Protein AF-A0A368L8D9-F1 (afdb_monomer_lite)

Structure (mmCIF, N/CA/C/O backbone):
data_AF-A0A368L8D9-F1
#
_entry.id   AF-A0A368L8D9-F1
#
loop_
_atom_site.group_PDB
_atom_site.id
_atom_site.type_symbol
_atom_site.label_atom_id
_atom_site.label_alt_id
_atom_site.label_comp_id
_atom_site.label_asym_id
_atom_site.label_entity_id
_atom_site.label_seq_id
_atom_site.pdbx_PDB_ins_code
_atom_site.Cartn_x
_atom_site.Cartn_y
_atom_site.Cartn_z
_atom_site.occupancy
_atom_site.B_iso_or_equiv
_atom_site.auth_seq_id
_atom_site.auth_comp_id
_atom_site.auth_asym_id
_atom_site.auth_atom_id
_atom_site.pdbx_PDB_model_num
ATOM 1 N N . MET A 1 1 ? 40.263 -27.132 -65.593 1.00 53.53 1 MET A N 1
ATOM 2 C CA . MET A 1 1 ? 40.570 -25.770 -65.095 1.00 53.53 1 MET A CA 1
ATOM 3 C C . MET A 1 1 ? 41.522 -25.895 -63.919 1.00 53.53 1 MET A C 1
ATOM 5 O O . MET A 1 1 ? 41.291 -26.784 -63.106 1.00 53.53 1 MET A O 1
ATOM 9 N N . PRO A 1 2 ? 42.587 -25.085 -63.826 1.00 75.81 2 PRO A N 1
ATOM 10 C CA . PRO A 1 2 ? 43.505 -25.168 -62.696 1.00 75.81 2 PRO A CA 1
ATOM 11 C C . PRO A 1 2 ? 42.823 -24.654 -61.418 1.00 75.81 2 PRO A C 1
ATOM 13 O O . PRO A 1 2 ? 42.037 -23.708 -61.465 1.00 75.81 2 PRO A O 1
ATOM 16 N N . LEU A 1 3 ? 43.128 -25.286 -60.280 1.00 66.50 3 LEU A N 1
ATOM 17 C CA . LEU A 1 3 ? 42.517 -25.017 -58.968 1.00 66.50 3 LEU A CA 1
ATOM 18 C C . LEU A 1 3 ? 42.571 -23.527 -58.581 1.00 66.50 3 LEU A C 1
ATOM 20 O O . LEU A 1 3 ? 41.612 -22.986 -58.034 1.00 66.50 3 LEU A O 1
ATOM 24 N N . ASN A 1 4 ? 43.657 -22.846 -58.958 1.00 57.31 4 ASN A N 1
ATOM 25 C CA . ASN A 1 4 ? 43.821 -21.405 -58.767 1.00 57.31 4 ASN A CA 1
ATOM 26 C C . ASN A 1 4 ? 42.738 -20.583 -59.467 1.00 57.31 4 ASN A C 1
ATOM 28 O O . ASN A 1 4 ? 42.231 -19.627 -58.891 1.00 57.31 4 ASN A O 1
ATOM 32 N N . THR A 1 5 ? 42.350 -20.948 -60.688 1.00 62.19 5 THR A N 1
ATOM 33 C CA . THR A 1 5 ? 41.311 -20.218 -61.421 1.00 62.19 5 THR A CA 1
ATOM 34 C C . THR A 1 5 ? 39.956 -20.395 -60.745 1.00 62.19 5 THR A C 1
ATOM 36 O O . THR A 1 5 ? 39.219 -19.426 -60.604 1.00 62.19 5 THR A O 1
ATOM 39 N N . TRP A 1 6 ? 39.650 -21.596 -60.248 1.00 73.44 6 TRP A N 1
ATOM 40 C CA . TRP A 1 6 ? 38.394 -21.867 -59.545 1.00 73.44 6 TRP A CA 1
ATOM 41 C C . TRP A 1 6 ? 38.276 -21.083 -58.227 1.00 73.44 6 TRP A C 1
ATOM 43 O O . TRP A 1 6 ? 37.250 -20.453 -57.977 1.00 73.44 6 TRP A O 1
ATOM 53 N N . LEU A 1 7 ? 39.349 -21.029 -57.432 1.00 64.25 7 LEU A N 1
ATOM 54 C CA . LEU A 1 7 ? 39.381 -20.260 -56.181 1.00 64.25 7 LEU A CA 1
ATOM 55 C C . LEU A 1 7 ? 39.212 -18.751 -56.406 1.00 64.25 7 LEU A C 1
ATOM 57 O O . LEU A 1 7 ? 38.538 -18.089 -55.618 1.00 64.25 7 LEU A O 1
ATOM 61 N N . ILE A 1 8 ? 39.761 -18.213 -57.499 1.00 69.38 8 ILE A N 1
ATOM 62 C CA . ILE A 1 8 ? 39.594 -16.798 -57.865 1.00 69.38 8 ILE A CA 1
ATOM 63 C C . ILE A 1 8 ? 38.126 -16.484 -58.175 1.00 69.38 8 ILE A C 1
ATOM 65 O O . ILE A 1 8 ? 37.616 -15.463 -57.718 1.00 69.38 8 ILE A O 1
ATOM 69 N N . PHE A 1 9 ? 37.423 -17.365 -58.893 1.00 66.62 9 PHE A N 1
ATOM 70 C CA . PHE A 1 9 ? 36.002 -17.168 -59.192 1.00 66.62 9 PHE A CA 1
ATOM 71 C C . PHE A 1 9 ? 35.127 -17.242 -57.938 1.00 66.62 9 PHE A C 1
ATOM 73 O O . PHE A 1 9 ? 34.265 -16.385 -57.754 1.00 66.62 9 PHE A O 1
ATOM 80 N N . VAL A 1 10 ? 35.372 -18.204 -57.044 1.00 69.31 10 VAL A N 1
ATOM 81 C CA . VAL A 1 10 ? 34.622 -18.321 -55.781 1.00 69.31 10 VAL A CA 1
ATOM 82 C C . VAL A 1 10 ? 34.847 -17.096 -54.889 1.00 69.31 10 VAL A C 1
ATOM 84 O O . VAL A 1 10 ? 33.889 -16.544 -54.349 1.00 69.31 10 VAL A O 1
ATOM 87 N N . ALA A 1 11 ? 36.087 -16.608 -54.793 1.00 64.62 11 ALA A N 1
ATOM 88 C CA . ALA A 1 11 ? 36.402 -15.391 -54.050 1.00 64.62 11 ALA A CA 1
ATOM 89 C C . ALA A 1 11 ? 35.754 -14.142 -54.675 1.00 64.62 11 ALA A C 1
ATOM 91 O O . ALA A 1 11 ? 35.210 -13.309 -53.953 1.00 64.62 11 ALA A O 1
ATOM 92 N N . ALA A 1 12 ? 35.757 -14.024 -56.006 1.00 62.69 12 ALA A N 1
ATOM 93 C CA . ALA A 1 12 ? 35.126 -12.908 -56.709 1.00 62.69 12 ALA A CA 1
ATOM 94 C C . ALA A 1 12 ? 33.605 -12.880 -56.494 1.00 62.69 12 ALA A C 1
ATOM 96 O O . ALA A 1 12 ? 33.048 -11.820 -56.211 1.00 62.69 12 ALA A O 1
ATOM 97 N N . VAL A 1 13 ? 32.940 -14.038 -56.558 1.00 66.50 13 VAL A N 1
ATOM 98 C CA . VAL A 1 13 ? 31.498 -14.155 -56.287 1.00 66.50 13 VAL A CA 1
ATOM 99 C C . VAL A 1 13 ? 31.193 -13.788 -54.836 1.00 66.50 13 VAL A C 1
ATOM 101 O O . VAL A 1 13 ? 30.292 -12.991 -54.596 1.00 66.50 13 VAL A O 1
ATOM 104 N N . PHE A 1 14 ? 31.986 -14.272 -53.877 1.00 64.69 14 PHE A N 1
ATOM 105 C CA . PHE A 1 14 ? 31.794 -13.956 -52.460 1.00 64.69 14 PHE A CA 1
ATOM 106 C C . PHE A 1 14 ? 31.948 -12.451 -52.168 1.00 64.69 14 PHE A C 1
ATOM 108 O O . PHE A 1 14 ? 31.118 -11.856 -51.479 1.00 64.69 14 PHE A O 1
ATOM 115 N N . VAL A 1 15 ? 32.957 -11.798 -52.755 1.00 59.53 15 VAL A N 1
ATOM 116 C CA . VAL A 1 15 ? 33.186 -10.347 -52.614 1.00 59.53 15 VAL A CA 1
ATOM 117 C C . VAL A 1 15 ? 32.051 -9.530 -53.247 1.00 59.53 15 VAL A C 1
ATOM 119 O O . VAL A 1 15 ? 31.618 -8.526 -52.675 1.00 59.53 15 VAL A O 1
ATOM 122 N N . LEU A 1 16 ? 31.515 -9.979 -54.383 1.00 57.22 16 LEU A N 1
ATOM 123 C CA . LEU A 1 16 ? 30.379 -9.333 -55.045 1.00 57.22 16 LEU A CA 1
ATOM 124 C C . LEU A 1 16 ? 29.063 -9.514 -54.273 1.00 57.22 16 LEU A C 1
ATOM 126 O O . LEU A 1 16 ? 28.243 -8.599 -54.268 1.00 57.22 16 LEU A O 1
ATOM 130 N N . THR A 1 17 ? 28.870 -10.640 -53.577 1.00 59.69 17 THR A N 1
ATOM 131 C CA . THR A 1 17 ? 27.664 -10.876 -52.760 1.00 59.69 17 THR A CA 1
ATOM 132 C C . THR A 1 17 ? 27.670 -10.130 -51.426 1.00 59.69 17 THR A C 1
ATOM 134 O O . THR A 1 17 ? 26.605 -9.818 -50.902 1.00 59.69 17 THR A O 1
ATOM 137 N N . VAL A 1 18 ? 28.849 -9.827 -50.872 1.00 58.34 18 VAL A N 1
ATOM 138 C CA . VAL A 1 18 ? 28.980 -9.223 -49.532 1.00 58.34 18 VAL A CA 1
ATOM 139 C C . VAL A 1 18 ? 29.088 -7.689 -49.587 1.00 58.34 18 VAL A C 1
ATOM 141 O O . VAL A 1 18 ? 28.802 -7.015 -48.598 1.00 58.34 18 VAL A O 1
ATOM 144 N N . THR A 1 19 ? 29.432 -7.101 -50.739 1.00 55.50 19 THR A N 1
ATOM 145 C CA . THR A 1 19 ? 29.537 -5.640 -50.905 1.00 55.50 19 THR A CA 1
ATOM 146 C C . THR A 1 19 ? 29.044 -5.173 -52.281 1.00 55.50 19 THR A C 1
ATOM 148 O O . THR A 1 19 ? 29.848 -5.075 -53.210 1.00 55.50 19 THR A O 1
ATOM 151 N N . PRO A 1 20 ? 27.750 -4.836 -52.455 1.00 51.78 20 PRO A N 1
ATOM 152 C CA . PRO A 1 20 ? 27.276 -4.268 -53.708 1.00 51.78 20 PRO A CA 1
ATOM 153 C C . PRO A 1 20 ? 27.651 -2.784 -53.729 1.00 51.78 20 PRO A C 1
ATOM 155 O O . PRO A 1 20 ? 26.986 -1.948 -53.120 1.00 51.78 20 PRO A O 1
ATOM 158 N N . GLY A 1 21 ? 28.758 -2.437 -54.384 1.00 63.06 21 GLY A N 1
ATOM 159 C CA . GLY A 1 21 ? 29.143 -1.036 -54.515 1.00 63.06 21 GLY A CA 1
ATOM 160 C C . GLY A 1 21 ? 30.224 -0.763 -55.564 1.00 63.06 21 GLY A C 1
ATOM 161 O O . GLY A 1 21 ? 31.090 -1.611 -55.800 1.00 63.06 21 GLY A O 1
ATOM 162 N N . PRO A 1 22 ? 30.227 0.446 -56.163 1.00 58.31 22 PRO A N 1
ATOM 163 C CA . PRO A 1 22 ? 31.157 0.856 -57.226 1.00 58.31 22 PRO A CA 1
ATOM 164 C C . PRO A 1 22 ? 32.642 0.808 -56.817 1.00 58.31 22 PRO A C 1
ATOM 166 O O . PRO A 1 22 ? 33.531 0.813 -57.667 1.00 58.31 22 PRO A O 1
ATOM 169 N N . SER A 1 23 ? 32.926 0.698 -55.518 1.00 59.00 23 SER A N 1
ATOM 170 C CA . SER A 1 23 ? 34.269 0.558 -54.953 1.00 59.00 23 SER A CA 1
ATOM 171 C C . SER A 1 23 ? 34.993 -0.718 -55.407 1.00 59.00 23 SER A C 1
ATOM 173 O O . SER A 1 23 ? 36.212 -0.693 -55.573 1.00 59.00 23 SER A O 1
ATOM 175 N N . VAL A 1 24 ? 34.266 -1.814 -55.661 1.00 61.09 24 VAL A N 1
ATOM 176 C CA . VAL A 1 24 ? 34.862 -3.085 -56.121 1.00 61.09 24 VAL A CA 1
ATOM 177 C C . VAL A 1 24 ? 35.322 -2.974 -57.578 1.00 61.09 24 VAL A C 1
ATOM 179 O O . VAL A 1 24 ? 36.418 -3.416 -57.918 1.00 61.09 24 VAL A O 1
ATOM 182 N N . LEU A 1 25 ? 34.542 -2.298 -58.428 1.00 58.72 25 LEU A N 1
ATOM 183 C CA . LEU A 1 25 ? 34.900 -2.061 -59.832 1.00 58.72 25 LEU A CA 1
ATOM 184 C C . LEU A 1 25 ? 36.149 -1.180 -59.965 1.00 58.72 25 LEU A C 1
ATOM 186 O O . LEU A 1 25 ? 36.994 -1.429 -60.825 1.00 58.72 25 LEU A O 1
ATOM 190 N N . MET A 1 26 ? 36.317 -0.202 -59.072 1.00 62.16 26 MET A N 1
ATOM 191 C CA . MET A 1 26 ? 37.514 0.645 -59.036 1.00 62.16 26 MET A CA 1
ATOM 192 C C . MET A 1 26 ? 38.763 -0.133 -58.602 1.00 62.16 26 MET A C 1
ATOM 194 O O . MET A 1 26 ? 39.835 0.071 -59.174 1.00 62.16 26 MET A O 1
ATOM 198 N N . ALA A 1 27 ? 38.638 -1.060 -57.647 1.00 58.06 27 ALA A N 1
ATOM 199 C CA . ALA A 1 27 ? 39.749 -1.906 -57.206 1.00 58.06 27 ALA A CA 1
ATOM 200 C C . ALA A 1 27 ? 40.189 -2.903 -58.294 1.00 58.06 27 ALA A C 1
ATOM 202 O O . ALA A 1 27 ? 41.384 -3.087 -58.525 1.00 58.06 27 ALA A O 1
ATOM 203 N N . VAL A 1 28 ? 39.236 -3.493 -59.022 1.00 60.41 28 VAL A N 1
ATOM 204 C CA . VAL A 1 28 ? 39.531 -4.398 -60.145 1.00 60.41 28 VAL A CA 1
ATOM 205 C C . VAL A 1 28 ? 40.142 -3.635 -61.328 1.00 60.41 28 VAL A C 1
ATOM 207 O O . VAL A 1 28 ? 41.170 -4.052 -61.856 1.00 60.41 28 VAL A O 1
ATOM 210 N N . SER A 1 29 ? 39.591 -2.475 -61.701 1.00 58.91 29 SER A N 1
ATOM 211 C CA . SER A 1 29 ? 40.105 -1.657 -62.815 1.00 58.91 29 SER A CA 1
ATOM 212 C C . SER A 1 29 ? 41.525 -1.130 -62.565 1.00 58.91 29 SER A C 1
ATOM 214 O O . SER A 1 29 ? 42.380 -1.144 -63.454 1.00 58.91 29 SER A O 1
ATOM 216 N N . THR A 1 30 ? 41.826 -0.717 -61.331 1.00 57.38 30 THR A N 1
ATOM 217 C CA . THR A 1 30 ? 43.176 -0.262 -60.962 1.00 57.3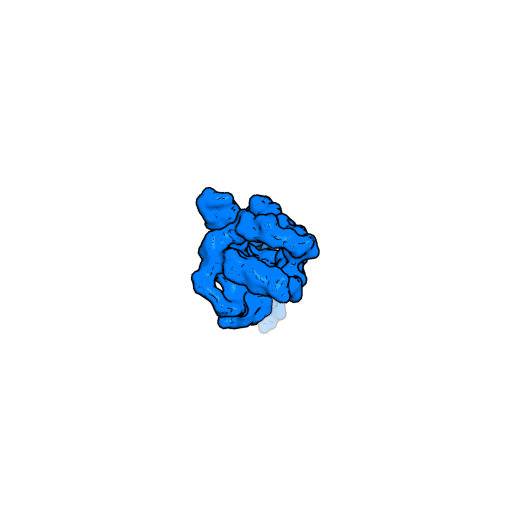8 30 THR A CA 1
ATOM 218 C C . THR A 1 30 ? 44.179 -1.410 -60.852 1.00 57.38 30 THR A C 1
ATOM 220 O O . THR A 1 30 ? 45.340 -1.218 -61.212 1.00 57.38 30 THR A O 1
ATOM 223 N N . SER A 1 31 ? 43.742 -2.609 -60.451 1.00 46.28 31 SER A N 1
ATOM 224 C CA . SER A 1 31 ? 44.578 -3.818 -60.438 1.00 46.28 31 SER A CA 1
ATOM 225 C C . SER A 1 31 ? 45.027 -4.231 -61.843 1.00 46.28 31 SER A C 1
ATOM 227 O O . SER A 1 31 ? 46.198 -4.558 -62.035 1.00 46.28 31 SER A O 1
ATOM 229 N N . VAL A 1 32 ? 44.131 -4.134 -62.830 1.00 58.03 32 VAL A N 1
ATOM 230 C CA . VAL A 1 32 ? 44.430 -4.464 -64.232 1.00 58.03 32 VAL A CA 1
ATOM 231 C C . VAL A 1 32 ? 45.335 -3.412 -64.884 1.00 58.03 32 VAL A C 1
ATOM 233 O O . VAL A 1 32 ? 46.245 -3.773 -65.623 1.00 58.03 32 VAL A O 1
ATOM 236 N N . ASN A 1 33 ? 45.141 -2.123 -64.581 1.00 57.50 33 ASN A N 1
ATOM 237 C CA . ASN A 1 33 ? 45.870 -1.037 -65.250 1.00 57.50 33 ASN A CA 1
ATOM 238 C C . ASN A 1 33 ? 47.214 -0.653 -64.609 1.00 57.50 33 ASN A C 1
ATOM 240 O O . ASN A 1 33 ? 48.065 -0.089 -65.293 1.00 57.50 33 ASN A O 1
ATOM 244 N N . ARG A 1 34 ? 47.411 -0.882 -63.302 1.00 54.44 34 ARG A N 1
ATOM 245 C CA . ARG A 1 34 ? 48.606 -0.402 -62.569 1.00 54.44 34 ARG A CA 1
ATOM 246 C C . ARG A 1 34 ? 49.392 -1.485 -61.827 1.00 54.44 34 ARG A C 1
ATOM 248 O O . ARG A 1 34 ? 50.435 -1.197 -61.246 1.00 54.44 34 ARG A O 1
ATOM 255 N N . GLY A 1 35 ? 48.937 -2.734 -61.893 1.00 58.16 35 GLY A N 1
ATOM 256 C CA . GLY A 1 35 ? 49.644 -3.881 -61.338 1.00 58.16 35 GLY A CA 1
ATOM 257 C C . GLY A 1 35 ? 49.324 -4.183 -59.870 1.00 58.16 35 GLY A C 1
ATOM 258 O O . GLY A 1 35 ? 48.990 -3.323 -59.051 1.00 58.16 35 GLY A O 1
ATOM 259 N N . PHE A 1 36 ? 49.468 -5.467 -59.543 1.00 51.88 36 PHE A N 1
ATOM 260 C CA . PHE A 1 36 ? 49.111 -6.105 -58.273 1.00 51.88 36 PHE A CA 1
ATOM 261 C C . PHE A 1 36 ? 49.667 -5.453 -56.982 1.00 51.88 36 PHE A C 1
ATOM 263 O O . PHE A 1 36 ? 48.909 -5.366 -56.011 1.00 51.88 36 PHE A O 1
ATOM 270 N N . PRO A 1 37 ? 50.919 -4.941 -56.911 1.00 53.62 37 PRO A N 1
ATOM 271 C CA . PRO A 1 37 ? 51.444 -4.400 -55.652 1.00 53.62 37 PRO A CA 1
ATOM 272 C C . PRO A 1 37 ? 50.767 -3.091 -55.211 1.00 53.62 37 PRO A C 1
ATOM 274 O O . PRO A 1 37 ? 50.645 -2.844 -54.012 1.00 53.62 37 PRO A O 1
ATOM 277 N N . GLN A 1 38 ? 50.262 -2.274 -56.145 1.00 53.69 38 GLN A N 1
ATOM 278 C CA . GLN A 1 38 ? 49.555 -1.029 -55.810 1.00 53.69 38 GLN A CA 1
ATOM 279 C C . GLN A 1 38 ? 48.100 -1.280 -55.377 1.00 53.69 38 GLN A C 1
ATOM 281 O O . GLN A 1 38 ? 47.591 -0.587 -54.496 1.00 53.69 38 GLN A O 1
ATOM 286 N N . ALA A 1 39 ? 47.453 -2.322 -55.913 1.00 52.41 39 ALA A N 1
ATOM 287 C CA . ALA A 1 39 ? 46.115 -2.741 -55.486 1.00 52.41 39 ALA A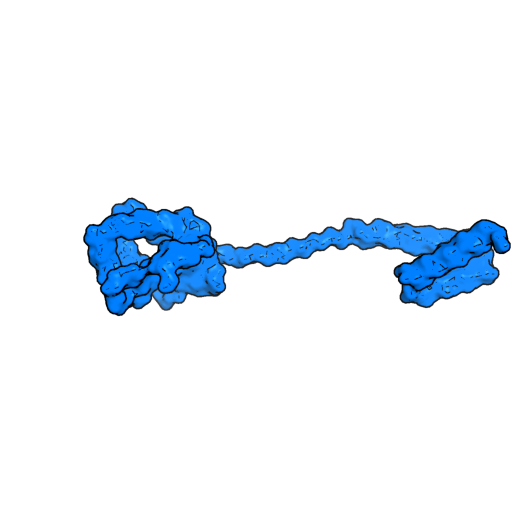 CA 1
ATOM 288 C C . ALA A 1 39 ? 46.100 -3.273 -54.037 1.00 52.41 39 ALA A C 1
ATOM 290 O O . ALA A 1 39 ? 45.146 -3.035 -53.294 1.00 52.41 39 ALA A O 1
ATOM 291 N N . LEU A 1 40 ? 47.183 -3.932 -53.601 1.00 53.97 40 LEU A N 1
ATOM 292 C CA . LEU A 1 40 ? 47.303 -4.499 -52.253 1.00 53.97 40 LEU A CA 1
ATOM 293 C C . LEU A 1 40 ? 47.422 -3.425 -51.152 1.00 53.97 40 LEU A C 1
ATOM 295 O O . LEU A 1 40 ? 46.904 -3.606 -50.049 1.00 53.97 40 LEU A O 1
ATOM 299 N N . LEU A 1 41 ? 48.076 -2.295 -51.447 1.00 55.34 41 LEU A N 1
ATOM 300 C CA . LEU A 1 41 ? 48.225 -1.174 -50.507 1.00 55.34 41 LEU A CA 1
ATOM 301 C C . LEU A 1 41 ? 46.899 -0.437 -50.263 1.00 55.34 41 LEU A C 1
ATOM 303 O O . LEU A 1 41 ? 46.605 -0.070 -49.125 1.00 55.34 41 LEU A O 1
ATOM 307 N N . LEU A 1 42 ? 46.060 -0.290 -51.292 1.00 51.31 42 LEU A N 1
ATOM 308 C CA . LEU A 1 42 ? 44.727 0.310 -51.147 1.00 51.31 42 LEU A CA 1
ATOM 309 C C . LEU A 1 42 ? 43.754 -0.620 -50.409 1.00 51.31 42 LEU A C 1
ATOM 311 O O . LEU A 1 42 ? 42.987 -0.162 -49.564 1.00 51.31 42 LEU A O 1
ATOM 315 N N . LEU A 1 43 ? 43.844 -1.933 -50.637 1.00 51.09 43 LEU A N 1
ATOM 316 C CA . LEU A 1 43 ? 43.095 -2.934 -49.871 1.00 51.09 43 LEU A CA 1
ATOM 317 C C . LEU A 1 43 ? 43.466 -2.919 -48.380 1.00 51.09 43 LEU A C 1
ATOM 319 O O . LEU A 1 43 ? 42.580 -2.996 -47.532 1.00 51.09 43 LEU A O 1
ATOM 323 N N . ARG A 1 44 ? 44.748 -2.735 -48.033 1.00 50.81 44 ARG A N 1
ATOM 324 C CA . ARG A 1 44 ? 45.190 -2.616 -46.630 1.00 50.81 44 ARG A CA 1
ATOM 325 C C . ARG A 1 44 ? 44.612 -1.391 -45.915 1.00 50.81 44 ARG A C 1
ATOM 327 O O . ARG A 1 44 ? 44.228 -1.507 -44.754 1.00 50.81 44 ARG A O 1
ATOM 334 N N . MET A 1 45 ? 44.487 -0.254 -46.600 1.00 52.94 45 MET A N 1
ATOM 335 C CA . MET A 1 45 ? 43.865 0.956 -46.040 1.00 52.94 45 MET A CA 1
ATOM 336 C C . MET A 1 45 ? 42.351 0.787 -45.834 1.00 52.94 45 MET A C 1
ATOM 338 O O . MET A 1 45 ? 41.812 1.221 -44.819 1.00 52.94 45 MET A O 1
ATOM 342 N N . ILE A 1 46 ? 41.662 0.100 -46.749 1.00 53.34 46 ILE A N 1
ATOM 343 C CA . ILE A 1 46 ? 40.209 -0.128 -46.659 1.00 53.34 46 ILE A CA 1
ATOM 344 C C . ILE A 1 46 ? 39.866 -1.163 -45.570 1.00 53.34 46 ILE A C 1
ATOM 346 O O . ILE A 1 46 ? 38.869 -1.007 -44.862 1.00 53.34 46 ILE A O 1
ATOM 350 N N . VAL A 1 47 ? 40.699 -2.193 -45.385 1.00 51.78 47 VAL A N 1
ATOM 351 C CA . VAL A 1 47 ? 40.501 -3.218 -44.342 1.00 51.78 47 VAL A CA 1
ATOM 352 C C . VAL A 1 47 ? 40.885 -2.690 -42.949 1.00 51.78 47 VAL A C 1
ATOM 354 O O . VAL A 1 47 ? 40.198 -2.999 -41.976 1.00 51.78 47 VAL A O 1
ATOM 357 N N . GLY A 1 48 ? 41.907 -1.830 -42.840 1.00 47.31 48 GLY A N 1
ATOM 358 C CA . GLY A 1 48 ? 42.334 -1.232 -41.566 1.00 47.31 48 GLY A CA 1
ATOM 359 C C . GLY A 1 48 ? 41.294 -0.305 -40.920 1.00 47.31 48 GLY A C 1
ATOM 360 O O . GLY A 1 48 ? 41.117 -0.329 -39.704 1.00 47.31 48 GLY A O 1
ATOM 361 N N . VAL A 1 49 ? 40.535 0.452 -41.718 1.00 50.53 49 VAL A N 1
ATOM 362 C CA . VAL A 1 49 ? 39.504 1.381 -4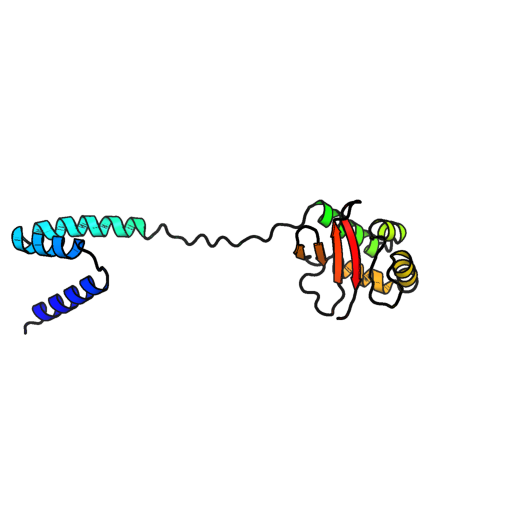1.207 1.00 50.53 49 VAL A CA 1
ATOM 363 C C . VAL A 1 49 ? 38.225 0.651 -40.761 1.00 50.53 49 VAL A C 1
ATOM 365 O O . VAL A 1 49 ? 37.504 1.132 -39.882 1.00 50.53 49 VAL A O 1
ATOM 368 N N . ARG A 1 50 ? 37.947 -0.548 -41.296 1.00 45.69 50 ARG A N 1
ATOM 369 C CA . ARG A 1 50 ? 36.747 -1.322 -40.926 1.00 45.69 50 ARG A CA 1
ATOM 370 C C . ARG A 1 50 ? 36.873 -2.113 -39.625 1.00 45.69 50 ARG A C 1
ATOM 372 O O . ARG A 1 50 ? 35.856 -2.298 -38.966 1.00 45.69 50 ARG A O 1
ATOM 379 N N . TYR A 1 51 ? 38.076 -2.507 -39.203 1.00 46.72 51 TYR A N 1
ATOM 380 C CA . TYR A 1 51 ? 38.251 -3.199 -37.916 1.00 46.72 51 TYR A CA 1
ATOM 381 C C . TYR A 1 51 ? 38.213 -2.262 -36.702 1.00 46.72 51 TYR A C 1
ATOM 383 O O . TYR A 1 51 ? 37.809 -2.697 -35.627 1.00 46.72 51 TYR A O 1
ATOM 391 N N . MET A 1 52 ? 38.542 -0.974 -36.861 1.00 43.91 52 MET A N 1
ATOM 392 C CA . MET A 1 52 ? 38.421 -0.007 -35.761 1.00 43.91 52 MET A CA 1
ATOM 393 C C . MET A 1 52 ? 36.998 0.564 -35.606 1.00 43.91 52 MET A C 1
ATOM 395 O O . MET A 1 52 ? 36.650 1.048 -34.535 1.00 43.91 52 MET A O 1
ATOM 399 N N . SER A 1 53 ? 36.151 0.461 -36.640 1.00 42.59 53 SER A N 1
ATOM 400 C CA . SER A 1 53 ? 34.757 0.943 -36.589 1.00 42.59 53 SER A CA 1
ATOM 401 C C . SER A 1 53 ? 33.734 -0.121 -36.159 1.00 42.59 53 SER A C 1
ATOM 403 O O . SER A 1 53 ? 32.612 0.232 -35.810 1.00 42.59 53 SER A O 1
ATOM 405 N N . LEU A 1 54 ? 34.089 -1.416 -36.152 1.00 43.75 54 LEU A N 1
ATOM 406 C CA . LEU A 1 54 ? 33.163 -2.507 -35.791 1.00 43.75 54 LEU A CA 1
ATOM 407 C C . LEU A 1 54 ? 33.166 -2.901 -34.300 1.00 43.75 54 LEU A C 1
ATOM 409 O O . LEU A 1 54 ? 32.345 -3.718 -33.896 1.00 43.75 54 LEU A O 1
ATOM 413 N N . LEU A 1 55 ? 34.034 -2.310 -33.471 1.00 45.88 55 LEU A N 1
ATOM 414 C CA . LEU A 1 55 ? 34.092 -2.548 -32.017 1.00 45.88 55 LEU A CA 1
ATOM 415 C C . LEU A 1 55 ? 33.457 -1.423 -31.173 1.00 45.88 55 LEU A C 1
ATOM 417 O O . LEU A 1 55 ? 33.631 -1.397 -29.960 1.00 45.88 55 LEU A O 1
ATOM 421 N N . PHE A 1 56 ? 32.697 -0.516 -31.798 1.00 43.25 56 PHE A N 1
ATOM 422 C CA . PHE A 1 56 ? 32.024 0.610 -31.125 1.00 43.25 56 PHE A CA 1
ATOM 423 C C . PHE A 1 56 ? 30.496 0.644 -31.302 1.00 43.25 56 PHE A C 1
ATOM 425 O O . PHE A 1 56 ? 29.860 1.650 -31.008 1.00 43.25 56 PHE A O 1
ATOM 432 N N . PHE A 1 57 ? 29.884 -0.461 -31.734 1.00 43.88 57 PHE A N 1
ATOM 433 C CA . PHE A 1 57 ? 28.432 -0.660 -31.662 1.00 43.88 57 PHE A CA 1
ATOM 434 C C . PHE A 1 57 ? 28.105 -1.675 -30.562 1.00 43.88 57 PHE A C 1
ATOM 436 O O . PHE A 1 57 ? 27.503 -2.722 -30.792 1.00 43.88 57 PHE A O 1
ATOM 443 N N . THR A 1 58 ? 28.519 -1.376 -29.330 1.00 50.88 58 THR A N 1
ATOM 444 C CA . THR A 1 58 ? 27.829 -1.941 -28.174 1.00 50.88 58 THR A CA 1
ATOM 445 C C . THR A 1 58 ? 26.414 -1.384 -28.212 1.00 50.88 58 THR A C 1
ATOM 447 O O . THR A 1 58 ? 26.188 -0.186 -28.062 1.00 50.88 58 THR A O 1
ATOM 450 N N . ALA A 1 59 ? 25.455 -2.259 -28.504 1.00 52.41 59 ALA A N 1
ATOM 451 C CA . ALA A 1 59 ? 24.044 -1.959 -28.386 1.00 52.41 59 ALA A CA 1
ATOM 452 C C . ALA A 1 59 ? 23.786 -1.425 -26.971 1.00 52.41 59 ALA A C 1
ATOM 454 O O . ALA A 1 59 ? 23.751 -2.181 -26.000 1.00 52.41 59 ALA A O 1
ATOM 455 N N . VAL A 1 60 ? 23.635 -0.105 -26.847 1.00 51.78 60 VAL A N 1
ATOM 456 C CA . VAL A 1 60 ? 23.035 0.510 -25.670 1.00 51.78 60 VAL A CA 1
ATOM 457 C C . VAL A 1 60 ? 21.566 0.130 -25.740 1.00 51.78 60 VAL A C 1
ATOM 459 O O . VAL A 1 60 ? 20.735 0.838 -26.304 1.00 51.78 60 VAL A O 1
ATOM 462 N N . SER A 1 61 ? 21.252 -1.050 -25.218 1.00 56.41 61 SER A N 1
ATOM 463 C CA . SER A 1 61 ? 19.894 -1.433 -24.877 1.00 56.41 61 SER A CA 1
ATOM 464 C C . SER A 1 61 ? 19.440 -0.465 -23.789 1.00 56.41 61 SER A C 1
ATOM 466 O O . SER A 1 61 ? 19.648 -0.711 -22.600 1.00 56.41 61 SER A O 1
ATOM 468 N N . MET A 1 62 ? 18.873 0.674 -24.192 1.00 50.62 62 MET A N 1
ATOM 469 C CA . MET A 1 62 ? 18.125 1.564 -23.311 1.00 50.62 62 MET A CA 1
ATOM 470 C C . MET A 1 62 ? 16.928 0.772 -22.797 1.00 50.62 62 MET A C 1
ATOM 472 O O . MET A 1 62 ? 15.840 0.781 -23.367 1.00 50.62 62 MET A O 1
ATOM 476 N N . SER A 1 63 ? 17.156 0.035 -21.713 1.00 50.53 63 SER A N 1
ATOM 477 C CA . SER A 1 63 ? 16.086 -0.450 -20.864 1.00 50.53 63 SER A CA 1
ATOM 478 C C . SER A 1 63 ? 15.375 0.801 -20.378 1.00 50.53 63 SER A C 1
ATOM 480 O O . SER A 1 63 ? 15.942 1.576 -19.609 1.00 50.53 63 SER A O 1
ATOM 482 N N . ALA A 1 64 ? 14.172 1.046 -20.893 1.00 51.38 64 ALA A N 1
ATOM 483 C CA . ALA A 1 64 ? 13.298 2.080 -20.377 1.00 51.38 64 ALA A CA 1
ATOM 484 C C . ALA A 1 64 ? 13.020 1.734 -18.910 1.00 51.38 64 ALA A C 1
ATOM 486 O O . ALA A 1 64 ? 12.169 0.900 -18.602 1.00 51.38 64 ALA A O 1
ATOM 487 N N . VAL A 1 65 ? 13.803 2.319 -18.003 1.00 58.72 65 VAL A N 1
ATOM 488 C CA . VAL A 1 65 ? 13.555 2.236 -16.570 1.00 58.72 65 VAL A CA 1
ATOM 489 C C . VAL A 1 65 ? 12.198 2.891 -16.374 1.00 58.72 65 VAL A C 1
ATOM 491 O O . VAL A 1 65 ? 12.050 4.095 -16.583 1.00 58.72 65 VAL A O 1
ATOM 494 N N . ALA A 1 66 ? 11.184 2.079 -16.068 1.00 61.53 66 ALA A N 1
ATOM 495 C CA . ALA A 1 66 ? 9.857 2.576 -15.748 1.00 61.53 66 ALA A CA 1
ATOM 496 C C . ALA A 1 66 ? 10.012 3.692 -14.709 1.00 61.53 66 ALA A C 1
ATOM 498 O O . ALA A 1 66 ? 10.679 3.496 -13.691 1.00 61.53 66 ALA A O 1
ATOM 499 N N . ALA A 1 67 ? 9.464 4.872 -15.011 1.00 69.06 67 ALA A N 1
ATOM 500 C CA . ALA A 1 67 ? 9.664 6.047 -14.178 1.00 69.06 67 ALA A CA 1
ATOM 501 C C . ALA A 1 67 ? 9.317 5.716 -12.714 1.00 69.06 67 ALA A C 1
ATOM 503 O O . ALA A 1 67 ? 8.253 5.129 -12.468 1.00 69.06 67 ALA A O 1
ATOM 504 N N . PRO A 1 68 ? 10.192 6.069 -11.755 1.00 83.25 68 PRO A N 1
ATOM 505 C CA . PRO A 1 68 ? 10.008 5.703 -10.361 1.00 83.25 68 PRO A CA 1
ATOM 506 C C . PRO A 1 68 ? 8.693 6.266 -9.814 1.00 83.25 68 PRO A C 1
ATOM 508 O O . PRO A 1 68 ? 8.178 7.289 -10.278 1.00 83.25 68 PRO A O 1
ATOM 511 N N . ILE A 1 69 ? 8.135 5.581 -8.814 1.00 87.56 69 ILE A N 1
ATOM 512 C CA . ILE A 1 69 ? 6.931 6.040 -8.117 1.00 87.56 69 ILE A CA 1
ATOM 513 C C . ILE A 1 69 ? 7.225 7.414 -7.483 1.00 87.56 69 ILE A C 1
ATOM 515 O O . ILE A 1 69 ? 8.257 7.543 -6.821 1.00 87.56 69 ILE A O 1
ATOM 519 N N . PRO A 1 70 ? 6.351 8.428 -7.634 1.00 91.94 70 PRO A N 1
ATOM 520 C CA . PRO A 1 70 ? 6.546 9.735 -7.008 1.00 91.94 70 PRO A CA 1
ATOM 521 C C . PRO A 1 70 ? 6.761 9.629 -5.492 1.00 91.94 70 PRO A C 1
ATOM 523 O O . PRO A 1 70 ? 6.066 8.866 -4.819 1.00 91.94 70 PRO A O 1
ATOM 526 N N . LEU A 1 71 ? 7.691 10.418 -4.945 1.00 92.50 71 LEU A N 1
ATOM 527 C CA . LEU A 1 71 ? 8.056 10.377 -3.519 1.00 92.50 71 LEU A CA 1
ATOM 528 C C . LEU A 1 71 ? 6.853 10.607 -2.591 1.00 92.50 71 LEU A C 1
ATOM 530 O O . LEU A 1 71 ? 6.723 9.946 -1.563 1.00 92.50 71 LEU A O 1
ATOM 534 N N . GLU A 1 72 ? 5.940 11.498 -2.976 1.00 93.69 72 GLU A N 1
ATOM 535 C CA . GLU A 1 72 ? 4.712 11.770 -2.221 1.00 93.69 72 GLU A CA 1
ATOM 536 C C . GLU A 1 72 ? 3.812 10.536 -2.112 1.00 93.69 72 GLU A C 1
ATOM 538 O O . GLU A 1 72 ? 3.281 10.238 -1.040 1.00 93.69 72 GLU A O 1
ATOM 543 N N . ALA A 1 73 ? 3.686 9.776 -3.201 1.00 94.44 73 ALA A N 1
ATOM 544 C CA . ALA A 1 73 ? 2.889 8.561 -3.214 1.00 94.44 73 ALA A CA 1
ATOM 545 C C . ALA A 1 73 ? 3.545 7.449 -2.388 1.00 94.44 73 ALA A C 1
ATOM 547 O O . ALA A 1 73 ? 2.859 6.761 -1.637 1.00 94.44 73 ALA A O 1
ATOM 548 N N . GLN A 1 74 ? 4.874 7.309 -2.459 1.00 94.69 74 GLN A N 1
ATOM 549 C CA . GLN A 1 74 ? 5.607 6.372 -1.597 1.00 94.69 74 GLN A CA 1
ATOM 550 C C . GLN A 1 74 ? 5.416 6.711 -0.112 1.00 94.69 74 GLN A C 1
ATOM 552 O O . GLN A 1 74 ? 5.179 5.821 0.706 1.00 94.69 74 GLN A O 1
ATOM 557 N N . SER A 1 75 ? 5.458 8.002 0.235 1.00 96.00 75 SER A N 1
ATOM 558 C CA . SER A 1 75 ? 5.196 8.479 1.596 1.00 96.00 75 SER A CA 1
ATOM 559 C C . SER A 1 75 ? 3.785 8.114 2.059 1.00 96.00 75 SER A C 1
ATOM 561 O O . SER A 1 75 ? 3.615 7.605 3.167 1.00 96.00 75 SER A O 1
ATOM 563 N N . LEU A 1 76 ? 2.771 8.301 1.206 1.00 96.56 76 LEU A N 1
ATOM 564 C CA . LEU A 1 76 ? 1.402 7.882 1.507 1.00 96.56 76 LEU A CA 1
ATOM 565 C C . LEU A 1 76 ? 1.302 6.370 1.740 1.00 96.56 76 LEU A C 1
ATOM 567 O O . LEU A 1 76 ? 0.743 5.956 2.754 1.00 96.56 76 LEU A O 1
ATOM 571 N N . ILE A 1 77 ? 1.844 5.555 0.832 1.00 96.94 77 ILE A N 1
ATOM 572 C CA . ILE A 1 77 ? 1.795 4.087 0.926 1.00 96.94 77 ILE A CA 1
ATOM 573 C C . ILE A 1 77 ? 2.444 3.626 2.234 1.00 96.94 77 ILE A C 1
ATOM 575 O O . ILE A 1 77 ? 1.865 2.819 2.958 1.00 96.94 77 ILE A O 1
ATOM 579 N N . SER A 1 78 ? 3.592 4.207 2.593 1.00 97.06 78 SER A N 1
ATOM 580 C CA . SER A 1 78 ? 4.274 3.935 3.862 1.00 97.06 78 SER A CA 1
ATOM 581 C C . SER A 1 78 ? 3.426 4.325 5.080 1.00 97.06 78 SER A C 1
ATOM 583 O O . SER A 1 78 ? 3.308 3.552 6.033 1.00 97.06 78 SER A O 1
ATOM 585 N N . LYS A 1 79 ? 2.751 5.482 5.052 1.00 97.69 79 LYS A N 1
ATOM 586 C CA . LYS A 1 79 ? 1.830 5.893 6.128 1.00 97.69 79 LYS A CA 1
ATOM 587 C C . LYS A 1 79 ? 0.655 4.928 6.269 1.00 97.69 79 LYS A C 1
ATOM 589 O O . LYS A 1 79 ? 0.343 4.532 7.390 1.00 97.69 79 LYS A O 1
ATOM 594 N N . VAL A 1 80 ? 0.045 4.512 5.158 1.00 97.00 80 VAL A N 1
ATOM 595 C CA . VAL A 1 80 ? -1.038 3.515 5.158 1.00 97.00 80 VAL A CA 1
ATOM 596 C C . VAL A 1 80 ? -0.536 2.177 5.696 1.00 97.00 80 VAL A C 1
ATOM 598 O O . VAL A 1 80 ? -1.196 1.581 6.541 1.00 97.00 80 VAL A O 1
ATOM 601 N N . HIS A 1 81 ? 0.656 1.737 5.293 1.00 97.62 81 HIS A N 1
ATOM 602 C CA . HIS A 1 81 ? 1.289 0.518 5.794 1.00 97.62 81 HIS A CA 1
ATOM 603 C C . HIS A 1 81 ? 1.487 0.551 7.316 1.00 97.62 81 HIS A C 1
ATOM 605 O O . HIS A 1 81 ? 1.105 -0.381 8.028 1.00 97.62 81 HIS A O 1
ATOM 611 N N . VAL A 1 82 ? 2.039 1.648 7.843 1.00 97.88 82 VAL A N 1
ATOM 612 C CA . VAL A 1 82 ? 2.242 1.833 9.286 1.00 97.88 82 VAL A CA 1
ATOM 613 C C . VAL A 1 82 ? 0.910 1.904 10.030 1.00 97.88 82 VAL A C 1
ATOM 615 O O . VAL A 1 82 ? 0.774 1.272 11.080 1.00 97.88 82 VAL A O 1
ATOM 618 N N . ALA A 1 83 ? -0.076 2.628 9.500 1.00 96.81 83 ALA A N 1
ATOM 619 C CA . ALA A 1 83 ? -1.393 2.749 10.115 1.00 96.81 83 ALA A CA 1
ATOM 620 C C . ALA A 1 83 ? -2.125 1.396 10.138 1.00 96.81 83 ALA A C 1
ATOM 622 O O . ALA A 1 83 ? -2.632 0.991 11.183 1.00 96.81 83 ALA A O 1
ATOM 623 N N . ALA A 1 84 ? -2.065 0.624 9.049 1.00 95.81 84 ALA A N 1
ATOM 624 C CA . ALA A 1 84 ? -2.594 -0.738 8.982 1.00 95.81 84 ALA A CA 1
ATOM 625 C C . ALA A 1 84 ? -1.907 -1.678 9.985 1.00 95.81 84 ALA A C 1
ATOM 627 O O . ALA A 1 84 ? -2.583 -2.434 10.683 1.00 95.81 84 ALA A O 1
ATOM 628 N N . ARG A 1 85 ? -0.576 -1.587 10.133 1.00 96.62 85 ARG A N 1
ATOM 629 C CA . ARG A 1 85 ? 0.183 -2.359 11.134 1.00 96.62 85 ARG A CA 1
ATOM 630 C C . ARG A 1 85 ? -0.262 -2.043 12.559 1.00 96.62 85 ARG A C 1
ATOM 632 O O . ARG A 1 85 ? -0.431 -2.953 13.367 1.00 96.62 85 ARG A O 1
ATOM 639 N N . LYS A 1 86 ? -0.409 -0.753 12.870 1.00 96.56 86 LYS A N 1
ATOM 640 C CA . LYS A 1 86 ? -0.807 -0.261 14.196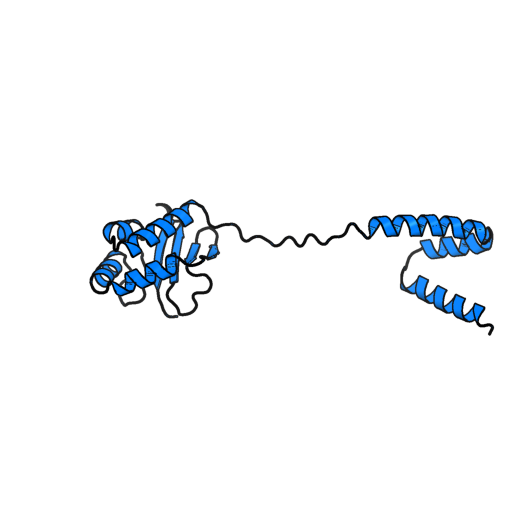 1.00 96.56 86 LYS A CA 1
ATOM 641 C C . LYS A 1 86 ? -2.304 -0.407 14.467 1.00 96.56 86 LYS A C 1
ATOM 643 O O . LYS A 1 86 ? -2.717 -0.188 15.599 1.00 96.56 86 LYS A O 1
ATOM 648 N N . LYS A 1 87 ? -3.096 -0.780 13.455 1.00 95.12 87 LYS A N 1
ATOM 649 C CA . LYS A 1 87 ? -4.564 -0.723 13.479 1.00 95.12 87 LYS A CA 1
ATOM 650 C C . LYS A 1 87 ? -5.071 0.683 13.837 1.00 95.12 87 LYS A C 1
ATOM 652 O O . LYS A 1 87 ? -6.071 0.831 14.530 1.00 95.12 87 LYS A O 1
ATOM 657 N N . ASP A 1 88 ? -4.353 1.707 13.378 1.00 95.56 88 ASP A N 1
ATOM 658 C CA . ASP A 1 88 ? -4.695 3.110 13.591 1.00 95.56 88 ASP A CA 1
ATOM 659 C C . ASP A 1 88 ? -5.729 3.542 12.551 1.00 95.56 88 ASP A C 1
ATOM 661 O O . ASP A 1 88 ? -5.421 3.908 11.413 1.00 95.56 88 ASP A O 1
ATOM 665 N N . ILE A 1 89 ? -6.981 3.424 12.964 1.00 92.50 89 ILE A N 1
ATOM 666 C CA . ILE A 1 89 ? -8.138 3.631 12.111 1.00 92.50 89 ILE A CA 1
ATOM 667 C C . ILE A 1 89 ? -8.343 5.108 11.773 1.00 92.50 89 ILE A C 1
ATOM 669 O O . ILE A 1 89 ? -8.697 5.435 10.640 1.00 92.50 89 ILE A O 1
ATOM 673 N N . ASP A 1 90 ? -8.095 6.000 12.729 1.00 93.31 90 ASP A N 1
ATOM 674 C CA . ASP A 1 90 ? -8.293 7.437 12.540 1.00 93.31 90 ASP A CA 1
ATOM 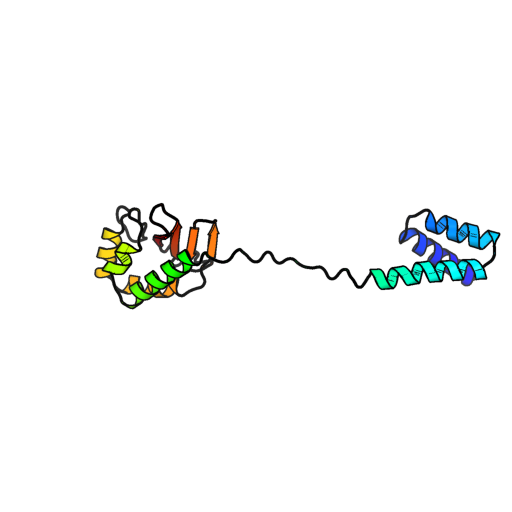675 C C . ASP A 1 90 ? -7.275 7.998 11.551 1.00 93.31 90 ASP A C 1
ATOM 677 O O . ASP A 1 90 ? -7.607 8.841 10.713 1.00 93.31 90 ASP A O 1
ATOM 681 N N . THR A 1 91 ? -6.040 7.492 11.597 1.00 95.12 91 THR A N 1
ATOM 682 C CA . THR A 1 91 ? -5.036 7.806 10.582 1.00 95.12 91 THR A CA 1
ATOM 683 C C . THR A 1 91 ? -5.413 7.204 9.233 1.00 95.12 91 THR A C 1
ATOM 685 O O . THR A 1 91 ? -5.374 7.928 8.242 1.00 95.12 91 THR A O 1
ATOM 688 N N . LEU A 1 92 ? -5.820 5.929 9.161 1.00 93.88 92 LEU A N 1
ATOM 689 C CA . LEU A 1 92 ? -6.228 5.303 7.892 1.00 93.88 92 LEU A CA 1
ATOM 690 C C . LEU A 1 92 ? -7.335 6.092 7.195 1.00 93.88 92 LEU A C 1
ATOM 692 O O . LEU A 1 92 ? -7.199 6.412 6.016 1.00 93.88 92 LEU A O 1
ATOM 696 N N . LYS A 1 93 ? -8.367 6.482 7.943 1.00 93.38 93 LYS A N 1
ATOM 697 C CA . LYS A 1 93 ? -9.495 7.265 7.438 1.00 93.38 93 LYS A CA 1
ATOM 698 C C . LYS A 1 93 ? -9.052 8.566 6.761 1.00 93.38 93 LYS A C 1
ATOM 700 O O . LYS A 1 93 ? -9.542 8.894 5.691 1.00 93.38 93 LYS A O 1
ATOM 705 N N . LYS A 1 94 ? -8.078 9.281 7.334 1.00 94.06 94 LYS A N 1
ATOM 706 C CA . LYS A 1 94 ? -7.540 10.534 6.759 1.00 94.06 94 LYS A CA 1
ATOM 707 C C . LYS A 1 94 ? -6.719 10.325 5.484 1.00 94.06 94 LYS A C 1
ATOM 709 O O . LYS A 1 94 ? -6.485 11.274 4.742 1.00 94.06 94 LYS A O 1
ATOM 714 N N . LEU A 1 95 ? -6.217 9.112 5.262 1.00 95.25 95 LEU A N 1
ATOM 715 C CA . LEU A 1 95 ? -5.397 8.760 4.099 1.00 95.25 95 LEU A CA 1
ATOM 716 C C . LEU A 1 95 ? -6.238 8.175 2.952 1.00 95.25 95 LEU A C 1
ATOM 718 O O . LEU A 1 95 ? -5.727 8.015 1.840 1.00 95.25 95 LEU A O 1
ATOM 722 N N . MET A 1 96 ? -7.506 7.859 3.213 1.00 94.06 96 MET A N 1
ATOM 723 C CA . MET A 1 96 ? -8.469 7.350 2.242 1.00 94.06 96 MET A CA 1
ATOM 724 C C . MET A 1 96 ? -9.160 8.503 1.513 1.00 94.06 96 MET A C 1
ATOM 726 O O . MET A 1 96 ? -9.317 9.594 2.055 1.00 94.06 96 MET A O 1
ATOM 730 N N . ALA A 1 97 ? -9.533 8.272 0.258 1.00 92.31 97 ALA A N 1
ATOM 731 C CA . ALA A 1 97 ? -10.418 9.176 -0.464 1.00 92.31 97 ALA A CA 1
ATOM 732 C C . ALA A 1 97 ? -11.851 9.042 0.067 1.00 92.31 97 ALA A C 1
ATOM 734 O O . ALA A 1 97 ? -12.216 7.993 0.587 1.00 92.31 97 ALA A O 1
ATOM 735 N N . THR A 1 98 ? -12.669 10.080 -0.099 1.00 86.06 98 THR A N 1
ATOM 736 C CA . THR A 1 98 ? -14.091 10.038 0.278 1.00 86.06 98 THR A CA 1
ATOM 737 C C . THR A 1 98 ? -14.846 8.953 -0.499 1.00 86.06 98 THR A C 1
ATOM 739 O O . THR A 1 98 ? -15.579 8.170 0.093 1.00 86.06 98 THR A O 1
ATOM 742 N N . GLU A 1 99 ? -14.592 8.854 -1.808 1.00 84.00 99 GLU A N 1
ATOM 743 C CA . GLU A 1 99 ? -15.181 7.862 -2.724 1.00 84.00 99 GLU A CA 1
ATOM 744 C C . GLU A 1 99 ? -14.392 6.538 -2.707 1.00 84.00 99 GLU A C 1
ATOM 746 O O . GLU A 1 99 ? -13.824 6.103 -3.713 1.00 84.00 99 GLU A O 1
ATOM 751 N N . PHE A 1 100 ? -14.249 5.938 -1.527 1.00 89.62 100 PHE A N 1
ATOM 752 C CA . PHE A 1 100 ? -13.429 4.744 -1.338 1.00 89.62 100 PHE A CA 1
ATOM 753 C C . PHE A 1 100 ? -14.164 3.447 -1.699 1.00 89.62 100 PHE A C 1
ATOM 755 O O . PHE A 1 100 ? -15.232 3.151 -1.171 1.00 89.62 100 PHE A O 1
ATOM 762 N N . VAL A 1 101 ? -13.535 2.600 -2.518 1.00 88.81 101 VAL A N 1
ATOM 763 C CA . VAL A 1 101 ? -14.116 1.320 -2.962 1.00 88.81 101 VAL A CA 1
ATOM 764 C C . VAL A 1 101 ? -13.507 0.128 -2.218 1.00 88.81 101 VAL A C 1
ATOM 766 O O . VAL A 1 101 ? -12.286 0.006 -2.101 1.00 88.81 101 VAL A O 1
ATOM 769 N N . TRP A 1 102 ? -14.336 -0.814 -1.756 1.00 85.12 102 TRP A N 1
ATOM 770 C CA . TRP A 1 102 ? -13.859 -2.003 -1.041 1.00 85.12 102 TRP A CA 1
ATOM 771 C C . TRP A 1 102 ? -14.716 -3.257 -1.270 1.00 85.12 102 TRP A C 1
ATOM 773 O O . TRP A 1 102 ? -15.927 -3.181 -1.458 1.00 85.12 102 TRP A O 1
ATOM 783 N N . SER A 1 103 ? -14.078 -4.432 -1.253 1.00 69.06 103 SER A N 1
ATOM 784 C CA . SER A 1 103 ? -14.683 -5.707 -1.692 1.00 69.06 103 SER A CA 1
ATOM 785 C C . SER A 1 103 ? -15.536 -6.431 -0.646 1.00 69.06 103 SER A C 1
ATOM 787 O O . SER A 1 103 ? -15.378 -7.632 -0.522 1.00 69.06 103 SER A O 1
ATOM 789 N N . PHE A 1 104 ? -16.415 -5.794 0.134 1.00 63.44 104 PHE A N 1
ATOM 790 C CA . PHE A 1 104 ? -17.300 -6.561 1.047 1.00 63.44 104 PHE A CA 1
ATOM 791 C C . PHE A 1 104 ? -18.698 -5.949 1.268 1.00 63.44 104 PHE A C 1
ATOM 793 O O . PHE A 1 104 ? -19.311 -6.181 2.304 1.00 63.44 104 PHE A O 1
ATOM 800 N N . GLY A 1 105 ? -19.247 -5.256 0.262 1.00 55.03 105 GLY A N 1
ATOM 801 C CA . GLY A 1 105 ? -20.697 -5.020 0.177 1.00 55.03 105 GLY A CA 1
ATOM 802 C C . GLY A 1 105 ? -21.214 -3.803 0.945 1.00 55.03 105 GLY A C 1
ATOM 803 O O . GLY A 1 105 ? -22.054 -3.943 1.827 1.00 55.03 105 GLY A O 1
ATOM 804 N N . GLY A 1 106 ? -20.743 -2.613 0.575 1.00 57.59 106 GLY A N 1
ATOM 805 C CA . GLY A 1 106 ? -21.336 -1.341 0.994 1.00 57.59 106 GLY A CA 1
ATOM 806 C C . GLY A 1 106 ? -21.277 -0.311 -0.133 1.00 57.59 106 GLY A C 1
ATOM 807 O O . GLY A 1 106 ? -20.525 -0.498 -1.093 1.00 57.59 106 GLY A O 1
ATOM 808 N N . ASP A 1 107 ? -22.037 0.773 0.004 1.00 60.94 107 ASP A N 1
ATOM 809 C CA . ASP A 1 107 ? -22.287 1.814 -1.009 1.00 60.94 107 ASP A CA 1
ATOM 810 C C . ASP A 1 107 ? -21.076 2.736 -1.303 1.00 60.94 107 ASP A C 1
ATOM 812 O O . ASP A 1 107 ? -21.234 3.862 -1.765 1.00 60.94 107 ASP A O 1
ATOM 816 N N . GLY A 1 108 ? -19.845 2.250 -1.101 1.00 64.19 108 GLY A N 1
ATOM 817 C CA . GLY A 1 108 ? -18.636 2.879 -1.643 1.00 64.19 108 GLY A CA 1
ATOM 818 C C . GLY A 1 108 ? -18.135 4.121 -0.901 1.00 64.19 108 GLY A C 1
ATOM 819 O O . GLY A 1 108 ? -17.733 5.086 -1.550 1.00 64.19 108 GLY A O 1
ATOM 820 N N . ASP A 1 109 ? -18.114 4.098 0.435 1.00 80.19 109 ASP A N 1
ATOM 821 C CA . ASP A 1 109 ? -17.468 5.146 1.233 1.00 80.19 109 ASP A CA 1
ATOM 822 C C . ASP A 1 109 ? -16.407 4.606 2.217 1.00 80.19 109 ASP A C 1
ATOM 824 O O . ASP A 1 109 ? -16.356 3.420 2.577 1.00 80.19 109 ASP A O 1
ATOM 828 N N . ALA A 1 110 ? -15.495 5.494 2.626 1.00 87.25 110 ALA A N 1
ATOM 829 C CA . ALA A 1 110 ? -14.396 5.159 3.531 1.00 87.25 110 ALA A CA 1
ATOM 830 C C . ALA A 1 110 ? -14.887 4.801 4.942 1.00 87.25 110 ALA A C 1
ATOM 832 O O . ALA A 1 110 ? -14.280 3.969 5.622 1.00 87.25 110 ALA A O 1
ATOM 833 N N . GLU A 1 111 ? -15.982 5.407 5.389 1.00 87.19 111 GLU A N 1
ATOM 834 C CA . GLU A 1 111 ? -16.568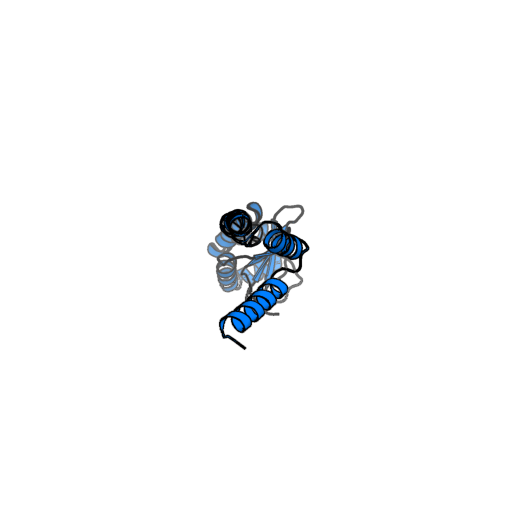 5.227 6.711 1.00 87.19 111 GLU A CA 1
ATOM 835 C C . GLU A 1 111 ? -17.077 3.801 6.922 1.00 87.19 111 GLU A C 1
ATOM 837 O O . GLU A 1 111 ? -16.733 3.174 7.930 1.00 87.19 111 GLU A O 1
ATOM 842 N N . GLN A 1 112 ? -17.850 3.273 5.978 1.00 87.06 112 GLN A N 1
ATOM 843 C CA . GLN A 1 112 ? -18.393 1.918 6.005 1.00 87.06 112 GLN A CA 1
ATOM 844 C C . GLN A 1 112 ? -17.272 0.880 5.971 1.00 87.06 112 GLN A C 1
ATOM 846 O O . GLN A 1 112 ? -17.263 -0.042 6.791 1.00 87.06 112 GLN A O 1
ATOM 851 N N . ALA A 1 113 ? -16.280 1.065 5.091 1.00 88.50 113 ALA A N 1
ATOM 852 C CA . ALA A 1 113 ? -15.108 0.192 5.030 1.00 88.50 113 ALA A CA 1
ATOM 853 C C . ALA A 1 113 ? -14.391 0.137 6.383 1.00 88.50 113 ALA A C 1
ATOM 855 O O . ALA A 1 113 ? -14.102 -0.934 6.916 1.00 88.50 113 ALA A O 1
ATOM 856 N N . ILE A 1 114 ? -14.162 1.301 6.987 1.00 89.44 114 ILE A N 1
ATOM 857 C CA . ILE A 1 114 ? -13.502 1.419 8.282 1.00 89.44 114 ILE A CA 1
ATOM 858 C C . ILE A 1 114 ? -14.314 0.756 9.401 1.00 89.44 114 ILE A C 1
ATOM 860 O O . ILE A 1 114 ? -13.735 0.062 10.239 1.00 89.44 114 ILE A O 1
ATOM 864 N N . GLN A 1 115 ? -15.636 0.934 9.436 1.00 89.44 115 GLN A N 1
ATOM 865 C CA . GLN A 1 115 ? -16.494 0.273 10.424 1.00 89.44 115 GLN A CA 1
ATOM 866 C C . GLN A 1 115 ? -16.428 -1.251 10.301 1.00 89.44 115 GLN A C 1
ATOM 868 O O . GLN A 1 115 ? -16.264 -1.943 11.308 1.00 89.44 115 GLN A O 1
ATOM 873 N N . ALA A 1 116 ? -16.454 -1.779 9.081 1.00 87.50 116 ALA A N 1
ATOM 874 C CA . ALA A 1 116 ? -16.309 -3.209 8.855 1.00 87.50 116 ALA A CA 1
ATOM 875 C C . ALA A 1 116 ? -14.920 -3.731 9.244 1.00 87.50 116 ALA A C 1
ATOM 877 O O . ALA A 1 116 ? -14.804 -4.799 9.839 1.00 87.50 116 ALA A O 1
ATOM 878 N N . TRP A 1 117 ? -13.852 -2.973 8.985 1.00 90.00 117 TRP A N 1
ATOM 879 C CA . TRP A 1 117 ? -12.491 -3.372 9.369 1.00 90.00 117 TRP A CA 1
ATOM 880 C C . TRP A 1 117 ? -12.245 -3.270 10.878 1.00 90.00 117 TRP A C 1
ATOM 882 O O . TRP A 1 117 ? -11.363 -3.952 11.404 1.00 90.00 117 TRP A O 1
ATOM 892 N N . LYS A 1 118 ? -13.021 -2.444 11.596 1.00 89.62 118 LYS A N 1
ATOM 893 C CA . LYS A 1 118 ? -13.063 -2.469 13.066 1.00 89.62 118 LYS A CA 1
ATOM 894 C C . LYS A 1 118 ? -13.683 -3.772 13.575 1.00 89.62 118 LYS A C 1
ATOM 896 O O . LYS A 1 118 ? -13.182 -4.314 14.557 1.00 89.62 118 LYS A O 1
ATOM 901 N N . ALA A 1 119 ? -14.727 -4.270 12.910 1.00 88.56 119 ALA A N 1
ATOM 902 C CA . ALA A 1 119 ? -15.359 -5.545 13.248 1.00 88.56 119 ALA A CA 1
ATOM 903 C C . ALA A 1 119 ? -14.466 -6.749 12.891 1.00 88.56 119 ALA A C 1
ATOM 905 O O . ALA A 1 119 ? -14.349 -7.680 13.685 1.00 88.56 119 ALA A O 1
ATOM 906 N N . ASP A 1 120 ? -13.773 -6.705 11.748 1.00 88.62 120 ASP A N 1
ATOM 907 C CA . ASP A 1 120 ? -12.800 -7.720 11.334 1.00 88.62 120 ASP A CA 1
ATOM 908 C C . ASP A 1 120 ? -11.396 -7.132 11.105 1.00 88.62 120 ASP A C 1
ATOM 910 O O . ASP A 1 120 ? -11.010 -6.713 10.008 1.00 88.62 120 ASP A O 1
ATOM 914 N N . THR A 1 121 ? -10.566 -7.196 12.150 1.00 89.44 121 THR A N 1
ATOM 915 C CA . THR A 1 121 ? -9.180 -6.705 12.077 1.00 89.44 121 THR A CA 1
ATOM 916 C C . THR A 1 121 ? -8.258 -7.565 11.201 1.00 89.44 121 THR A C 1
ATOM 918 O O . THR A 1 121 ? -7.121 -7.158 10.931 1.00 89.44 121 THR A O 1
ATOM 921 N N . SER A 1 122 ? -8.706 -8.734 10.723 1.00 92.19 122 SER A N 1
ATOM 922 C CA . SER A 1 122 ? -7.937 -9.559 9.783 1.00 92.19 122 SER A CA 1
ATOM 923 C C . SER A 1 122 ? -7.721 -8.843 8.445 1.00 92.19 122 SER A C 1
ATOM 925 O O . SER A 1 122 ? -6.681 -9.025 7.801 1.00 92.19 122 SER A O 1
ATOM 927 N N . ILE A 1 123 ? -8.644 -7.954 8.068 1.00 91.38 123 ILE A N 1
ATOM 928 C CA . ILE A 1 123 ? -8.563 -7.137 6.856 1.00 91.38 123 ILE A CA 1
ATOM 929 C C . ILE A 1 123 ? -7.384 -6.161 6.923 1.00 91.38 123 ILE A C 1
ATOM 931 O O . ILE A 1 123 ? -6.622 -6.046 5.963 1.00 91.38 123 ILE A O 1
ATOM 935 N N . LEU A 1 124 ? -7.135 -5.550 8.084 1.00 93.19 124 LEU A N 1
ATOM 936 C CA . LEU A 1 124 ? -5.988 -4.655 8.290 1.00 93.19 124 LEU A CA 1
ATOM 937 C C . LEU A 1 124 ? -4.653 -5.394 8.155 1.00 93.19 124 LEU A C 1
ATOM 939 O O . LEU A 1 124 ? -3.691 -4.849 7.619 1.00 93.19 124 LEU A O 1
ATOM 943 N N . LYS A 1 125 ? -4.594 -6.666 8.572 1.00 94.56 125 LYS A N 1
ATOM 944 C CA . LYS A 1 125 ? -3.406 -7.514 8.375 1.00 94.56 125 LYS A CA 1
ATOM 945 C C . LYS A 1 125 ? -3.141 -7.772 6.888 1.00 94.56 125 LYS A C 1
ATOM 947 O O . LYS A 1 125 ? -1.984 -7.807 6.468 1.00 94.56 125 LYS A O 1
ATOM 952 N N . LYS A 1 126 ? -4.197 -7.931 6.087 1.00 94.69 126 LYS A N 1
ATOM 953 C CA . LYS A 1 126 ? -4.093 -8.081 4.628 1.00 94.69 126 LYS A CA 1
ATOM 954 C C . LYS A 1 126 ? -3.652 -6.773 3.971 1.00 94.69 126 LYS A C 1
ATOM 956 O O . LYS A 1 126 ? -2.734 -6.805 3.159 1.00 94.69 126 LYS A O 1
ATOM 961 N N . LEU A 1 127 ? -4.215 -5.636 4.384 1.00 95.00 127 LEU A N 1
ATOM 962 C CA . LEU A 1 127 ? -3.800 -4.311 3.911 1.00 95.00 127 LEU A CA 1
ATOM 963 C C . LEU A 1 127 ? -2.325 -4.032 4.235 1.00 95.00 127 LEU A C 1
ATOM 965 O O . LEU A 1 127 ? -1.567 -3.596 3.369 1.00 95.00 127 LEU A O 1
ATOM 969 N N . TYR A 1 128 ? -1.892 -4.353 5.456 1.00 96.56 128 TYR A N 1
ATOM 970 C CA . TYR A 1 128 ? -0.491 -4.265 5.874 1.00 96.56 128 TYR A CA 1
ATOM 971 C C . TYR A 1 128 ? 0.427 -5.095 4.968 1.00 96.56 128 TYR A C 1
ATOM 973 O O . TYR A 1 128 ? 1.457 -4.603 4.510 1.00 96.56 128 TYR A O 1
ATOM 981 N N . ARG A 1 129 ? 0.033 -6.337 4.662 1.00 96.06 129 ARG A N 1
ATOM 982 C CA . ARG A 1 129 ? 0.798 -7.219 3.773 1.00 96.06 129 ARG A CA 1
ATOM 983 C C . ARG A 1 129 ? 0.896 -6.649 2.359 1.00 96.06 129 ARG A C 1
ATOM 985 O O . ARG A 1 129 ? 1.987 -6.605 1.811 1.00 96.06 129 ARG A O 1
ATOM 992 N N . VAL A 1 130 ? -0.223 -6.201 1.798 1.00 95.94 130 VAL A N 1
ATOM 993 C CA . VAL A 1 130 ? -0.316 -5.670 0.428 1.00 95.94 130 VAL A CA 1
ATOM 994 C C . VAL A 1 130 ? 0.514 -4.402 0.242 1.00 95.94 130 VAL A C 1
ATOM 996 O O . VAL A 1 130 ? 1.219 -4.259 -0.750 1.00 95.94 130 VAL A O 1
ATOM 999 N N . THR A 1 131 ? 0.472 -3.493 1.212 1.00 96.25 131 THR A N 1
ATOM 1000 C CA . THR A 1 131 ? 1.211 -2.220 1.159 1.00 96.25 131 THR A CA 1
ATOM 1001 C C . THR A 1 131 ? 2.703 -2.362 1.457 1.00 96.25 131 THR A C 1
ATOM 1003 O O . THR A 1 131 ? 3.456 -1.425 1.221 1.00 96.25 131 THR A O 1
ATOM 1006 N N . GLY A 1 132 ? 3.137 -3.518 1.968 1.00 94.50 132 GLY A N 1
ATOM 1007 C CA . GLY A 1 132 ? 4.552 -3.851 2.155 1.00 94.50 132 GLY A CA 1
ATOM 1008 C C . GLY A 1 132 ? 5.197 -4.554 0.956 1.00 94.50 132 GLY A C 1
ATOM 1009 O O . GLY A 1 132 ? 6.372 -4.899 1.028 1.00 94.50 132 GLY A O 1
ATOM 1010 N N . GLN A 1 133 ? 4.438 -4.821 -0.109 1.00 95.19 133 GLN A N 1
ATOM 1011 C CA . GLN A 1 133 ? 4.928 -5.469 -1.327 1.00 95.19 133 GLN A CA 1
ATOM 1012 C C . GLN A 1 133 ? 5.289 -4.440 -2.405 1.00 95.19 133 GLN A C 1
ATOM 1014 O O . GLN A 1 133 ? 4.908 -3.273 -2.319 1.00 95.19 133 GLN A O 1
ATOM 1019 N N . ASP A 1 134 ? 5.990 -4.892 -3.448 1.00 93.62 134 ASP A N 1
ATOM 1020 C CA . ASP A 1 134 ? 6.333 -4.049 -4.592 1.00 93.62 134 ASP A CA 1
ATOM 1021 C C . ASP A 1 134 ? 5.072 -3.484 -5.241 1.00 93.62 134 ASP A C 1
ATOM 1023 O O . ASP A 1 134 ? 4.192 -4.233 -5.662 1.00 93.62 134 ASP A O 1
ATOM 1027 N N . CYS A 1 135 ? 4.995 -2.163 -5.355 1.00 94.38 135 CYS A N 1
ATOM 1028 C CA . CYS A 1 135 ? 3.901 -1.477 -6.029 1.00 94.38 135 CYS A CA 1
ATOM 1029 C C . CYS A 1 135 ? 4.258 -1.181 -7.487 1.00 94.38 135 CYS A C 1
ATOM 1031 O O . CYS A 1 135 ? 5.428 -1.076 -7.862 1.00 94.38 135 CYS A O 1
ATOM 1033 N N . VAL A 1 136 ? 3.241 -0.994 -8.323 1.00 93.44 136 VAL A N 1
ATOM 1034 C CA . VAL A 1 136 ? 3.404 -0.633 -9.731 1.00 93.44 136 VAL A CA 1
ATOM 1035 C C . VAL A 1 136 ? 2.642 0.642 -10.053 1.00 93.44 136 VAL A C 1
ATOM 1037 O O . VAL A 1 136 ? 1.467 0.804 -9.726 1.00 93.44 136 VAL A O 1
ATOM 1040 N N . LYS A 1 137 ? 3.319 1.556 -10.743 1.00 93.56 137 LYS A N 1
ATOM 1041 C CA . LYS A 1 137 ? 2.697 2.727 -11.351 1.00 93.56 137 LYS A CA 1
ATOM 1042 C C . LYS A 1 137 ? 1.947 2.278 -12.610 1.00 93.56 137 LYS A C 1
ATOM 1044 O O . LYS A 1 137 ? 2.584 1.829 -13.558 1.00 93.56 137 LYS A O 1
ATOM 1049 N N . LYS A 1 138 ? 0.614 2.382 -12.633 1.00 90.75 138 LYS A N 1
ATOM 1050 C CA . LYS A 1 138 ? -0.176 2.086 -13.848 1.00 90.75 138 LYS A CA 1
ATOM 1051 C C . LYS A 1 138 ? -0.220 3.292 -14.784 1.00 90.75 138 LYS A C 1
ATOM 1053 O O . LYS A 1 138 ? -0.202 3.126 -15.995 1.00 90.75 138 LYS A O 1
ATOM 1058 N N . ASN A 1 139 ? -0.288 4.501 -14.224 1.00 90.12 139 ASN A N 1
ATOM 1059 C CA . ASN A 1 139 ? -0.222 5.761 -14.966 1.00 90.12 139 ASN A CA 1
ATOM 1060 C C . ASN A 1 139 ? 0.368 6.878 -14.078 1.00 90.12 139 ASN A C 1
ATOM 1062 O O . ASN A 1 139 ? 0.781 6.629 -12.947 1.00 90.12 139 ASN A O 1
ATOM 1066 N N . ASN A 1 140 ? 0.436 8.119 -14.570 1.00 87.06 140 ASN A N 1
ATOM 1067 C CA . ASN A 1 140 ? 1.049 9.232 -13.828 1.00 87.06 140 ASN A CA 1
ATOM 1068 C C . ASN A 1 140 ? 0.377 9.582 -12.497 1.00 87.06 140 ASN A C 1
ATOM 1070 O O . ASN A 1 140 ? 1.046 10.117 -11.619 1.00 87.06 140 ASN A O 1
ATOM 1074 N N . GLN A 1 141 ? -0.892 9.235 -12.335 1.00 92.44 141 GLN A N 1
ATOM 1075 C CA . GLN A 1 141 ? -1.710 9.596 -11.185 1.00 92.44 141 GLN A CA 1
ATOM 1076 C C . GLN A 1 141 ? -2.230 8.368 -10.442 1.00 92.44 141 GLN A C 1
ATOM 1078 O O . GLN A 1 141 ? -3.063 8.530 -9.560 1.00 92.44 141 GLN A O 1
ATOM 1083 N N . PHE A 1 142 ? -1.792 7.156 -10.798 1.00 94.69 142 PHE A N 1
ATOM 1084 C CA . PHE A 1 142 ? -2.364 5.920 -10.283 1.00 94.69 142 PHE A CA 1
ATOM 1085 C C . PHE A 1 142 ? -1.309 4.844 -10.022 1.00 94.69 142 PHE A C 1
ATOM 1087 O O . PHE A 1 142 ? -0.512 4.489 -10.902 1.00 94.69 142 PHE A O 1
ATOM 1094 N N . ILE A 1 143 ? -1.335 4.305 -8.806 1.00 95.62 143 ILE A N 1
ATOM 1095 C CA . ILE A 1 143 ? -0.430 3.267 -8.311 1.00 95.62 143 ILE A CA 1
ATOM 1096 C C . ILE A 1 143 ? -1.259 2.149 -7.692 1.00 95.62 143 ILE A C 1
ATOM 1098 O O . ILE A 1 143 ? -2.232 2.400 -6.988 1.00 95.62 143 ILE A O 1
ATOM 1102 N N . GLU A 1 144 ? -0.832 0.917 -7.925 1.00 95.50 144 GLU A N 1
ATOM 1103 C CA . GLU A 1 144 ? -1.444 -0.278 -7.361 1.00 95.50 144 GLU A CA 1
ATOM 1104 C C . GLU A 1 144 ? -0.399 -1.100 -6.608 1.00 95.50 144 GLU A C 1
ATOM 1106 O O . GLU A 1 144 ? 0.725 -1.280 -7.084 1.00 95.50 144 GLU A O 1
ATOM 1111 N N . CYS A 1 145 ? -0.785 -1.621 -5.449 1.00 95.69 145 CYS A N 1
ATOM 1112 C CA . CYS A 1 145 ? 0.009 -2.557 -4.663 1.00 95.69 145 CYS A CA 1
ATOM 1113 C C . CYS A 1 145 ? -0.816 -3.833 -4.408 1.00 95.69 145 CYS A C 1
ATOM 1115 O O . CYS A 1 145 ? -1.994 -3.702 -4.074 1.00 95.69 145 CYS A O 1
ATOM 1117 N N . PRO A 1 146 ? -0.238 -5.045 -4.492 1.00 95.62 146 PRO A N 1
ATOM 1118 C CA . PRO A 1 146 ? 1.068 -5.341 -5.072 1.00 95.62 146 PRO A CA 1
ATOM 1119 C C . PRO A 1 146 ? 1.042 -5.276 -6.605 1.00 95.62 146 PRO A C 1
ATOM 1121 O O . PRO A 1 146 ? -0.009 -5.320 -7.249 1.00 95.62 146 PRO A O 1
ATOM 1124 N N . LYS A 1 147 ? 2.228 -5.259 -7.207 1.00 92.38 147 LYS A N 1
ATOM 1125 C CA . LYS A 1 147 ? 2.419 -5.533 -8.625 1.00 92.38 147 LYS A CA 1
ATOM 1126 C C . LYS A 1 147 ? 1.839 -6.915 -8.939 1.00 92.38 147 LYS A C 1
ATOM 1128 O O . LYS A 1 147 ? 2.165 -7.893 -8.274 1.00 92.38 147 LYS A O 1
ATOM 1133 N N . ASN A 1 148 ? 1.015 -6.985 -9.983 1.00 87.94 148 ASN A N 1
ATOM 1134 C CA . ASN A 1 148 ? 0.393 -8.219 -10.477 1.00 87.94 148 ASN A CA 1
ATOM 1135 C C . ASN A 1 148 ? -0.480 -8.946 -9.435 1.00 87.94 148 ASN A C 1
ATOM 1137 O O . ASN A 1 148 ? -0.405 -10.165 -9.311 1.00 87.94 148 ASN A O 1
ATOM 1141 N N . ALA A 1 149 ? -1.323 -8.216 -8.699 1.00 87.88 149 ALA A N 1
ATOM 1142 C CA . ALA A 1 149 ? -2.210 -8.815 -7.699 1.00 87.88 149 ALA A CA 1
ATOM 1143 C C . ALA A 1 149 ? -3.157 -9.899 -8.263 1.00 87.88 149 ALA A C 1
ATOM 1145 O O . ALA A 1 149 ? -3.467 -10.864 -7.561 1.00 87.88 149 ALA A O 1
ATOM 1146 N N . GLY A 1 150 ? -3.594 -9.767 -9.522 1.00 88.06 150 GLY A N 1
ATOM 1147 C CA . GLY A 1 150 ? -4.610 -10.647 -10.109 1.00 88.06 150 GLY A CA 1
ATOM 1148 C C . GLY A 1 150 ? -5.898 -10.601 -9.283 1.00 88.06 150 GLY A C 1
ATOM 1149 O O . GLY A 1 150 ? -6.355 -9.520 -8.916 1.00 88.06 150 GLY A O 1
ATOM 1150 N N . THR A 1 151 ? -6.406 -11.774 -8.910 1.00 86.69 151 THR A N 1
ATOM 1151 C CA . THR A 1 151 ? -7.582 -11.950 -8.041 1.00 86.69 151 THR A CA 1
ATOM 1152 C C . THR A 1 151 ? -7.297 -11.714 -6.552 1.00 86.69 151 THR A C 1
ATOM 1154 O O . THR A 1 151 ? -8.216 -11.735 -5.730 1.00 86.69 151 THR A O 1
ATOM 1157 N N . ASN A 1 152 ? -6.035 -11.507 -6.156 1.00 91.50 152 ASN A N 1
ATOM 1158 C CA . ASN A 1 152 ? -5.679 -11.280 -4.755 1.00 91.50 152 ASN A CA 1
ATOM 1159 C C . ASN A 1 152 ? -6.045 -9.864 -4.289 1.00 91.50 152 ASN A C 1
ATOM 1161 O O . ASN A 1 152 ? -6.446 -8.992 -5.062 1.00 91.50 152 ASN A O 1
ATOM 1165 N N . TYR A 1 153 ? -5.854 -9.636 -2.988 1.00 93.31 153 TYR A N 1
ATOM 1166 C CA . TYR A 1 153 ? -5.985 -8.314 -2.394 1.00 93.31 153 TYR A CA 1
ATOM 1167 C C . TYR A 1 153 ? -5.068 -7.300 -3.079 1.00 93.31 153 TYR A C 1
ATOM 1169 O O . TYR A 1 153 ? -3.864 -7.528 -3.215 1.00 93.31 153 TYR A O 1
ATOM 1177 N N . ARG A 1 154 ? -5.646 -6.158 -3.440 1.00 94.50 154 ARG A N 1
ATOM 1178 C CA . ARG A 1 154 ? -4.962 -5.024 -4.055 1.00 94.50 154 ARG A CA 1
ATOM 1179 C C . ARG A 1 154 ? -5.445 -3.713 -3.456 1.00 94.50 154 ARG A C 1
ATOM 1181 O O . ARG A 1 154 ? -6.632 -3.543 -3.185 1.00 94.50 154 ARG A O 1
ATOM 1188 N N . ALA A 1 155 ? -4.512 -2.793 -3.263 1.00 95.81 155 ALA A N 1
ATOM 1189 C CA . ALA A 1 155 ? -4.755 -1.435 -2.807 1.00 95.81 155 ALA A CA 1
ATOM 1190 C C . ALA A 1 155 ? -4.390 -0.449 -3.919 1.00 95.81 155 ALA A C 1
ATOM 1192 O O . ALA A 1 155 ? -3.301 -0.528 -4.496 1.00 95.81 155 ALA A O 1
ATOM 1193 N N . GLY A 1 156 ? -5.306 0.468 -4.208 1.00 95.44 156 GLY A N 1
ATOM 1194 C CA . GLY A 1 156 ? -5.149 1.495 -5.228 1.00 95.44 156 GLY A CA 1
ATOM 1195 C C . GLY A 1 156 ? -4.923 2.863 -4.612 1.00 95.44 156 GLY A C 1
ATOM 1196 O O . GLY A 1 156 ? -5.606 3.246 -3.662 1.00 95.44 156 GLY A O 1
ATOM 1197 N N . PHE A 1 157 ? -4.006 3.627 -5.190 1.00 96.44 157 PHE A N 1
ATOM 1198 C CA . PHE A 1 157 ? -3.665 4.979 -4.765 1.00 96.44 157 PHE A CA 1
ATOM 1199 C C . PHE A 1 157 ? -3.751 5.917 -5.955 1.00 96.44 157 PHE A C 1
ATOM 1201 O O . PHE A 1 157 ? -3.213 5.615 -7.023 1.00 96.44 157 PHE A O 1
ATOM 1208 N N . LYS A 1 158 ? -4.404 7.063 -5.768 1.00 96.00 158 LYS A N 1
ATOM 1209 C CA . LYS A 1 158 ? -4.588 8.058 -6.823 1.00 96.00 158 LYS A CA 1
ATOM 1210 C C . LYS A 1 158 ? -4.196 9.449 -6.350 1.00 96.00 158 LYS A C 1
ATOM 1212 O O . LYS A 1 158 ? -4.396 9.792 -5.185 1.00 96.00 158 LYS A O 1
ATOM 1217 N N . GLN A 1 159 ? -3.666 10.255 -7.262 1.00 95.62 159 GLN A N 1
ATOM 1218 C CA . GLN A 1 159 ? -3.492 11.685 -7.041 1.00 95.62 159 GLN A CA 1
ATOM 1219 C C . GLN A 1 159 ? -4.849 12.394 -7.162 1.00 95.62 159 GLN A C 1
ATOM 1221 O O . GLN A 1 159 ? -5.509 12.307 -8.197 1.00 95.62 159 GLN A O 1
ATOM 1226 N N . THR A 1 160 ? -5.264 13.078 -6.099 1.00 92.19 160 THR A N 1
ATOM 1227 C CA . THR A 1 160 ? -6.493 13.885 -6.026 1.00 92.19 160 THR A CA 1
ATOM 1228 C C . THR A 1 160 ? -6.144 15.366 -5.850 1.00 92.19 160 THR A C 1
ATOM 1230 O O . THR A 1 160 ? -4.968 15.712 -5.704 1.00 92.19 160 THR A O 1
ATOM 1233 N N . SER A 1 161 ? -7.146 16.249 -5.836 1.00 90.69 161 SER A N 1
ATOM 1234 C CA . SER A 1 161 ? -6.962 17.673 -5.510 1.00 90.69 161 SER A CA 1
ATOM 1235 C C . SER A 1 161 ? -6.391 17.895 -4.104 1.00 90.69 161 SER A C 1
ATOM 1237 O O . SER A 1 161 ? -5.679 18.868 -3.882 1.00 90.69 161 SER A O 1
ATOM 1239 N N . GLU A 1 162 ? -6.629 16.970 -3.171 1.00 88.69 162 GLU A N 1
ATOM 1240 C CA . GLU A 1 162 ? -6.095 17.011 -1.803 1.00 88.69 162 GLU A CA 1
ATOM 1241 C C . GLU A 1 162 ? -4.748 16.279 -1.643 1.00 88.69 162 GLU A C 1
ATOM 1243 O O . GLU A 1 162 ? -4.295 15.983 -0.527 1.00 88.69 162 GLU A O 1
ATOM 1248 N N . GLY A 1 163 ? -4.121 15.928 -2.767 1.00 93.31 163 GLY A N 1
ATOM 1249 C CA . GLY A 1 163 ? -2.913 15.118 -2.834 1.00 93.31 163 GLY A CA 1
ATOM 1250 C C . GLY A 1 163 ? -3.206 13.632 -3.019 1.00 93.31 163 GLY A C 1
ATOM 1251 O O . GLY A 1 163 ? -4.303 13.214 -3.393 1.00 93.31 163 GLY A O 1
ATOM 1252 N N . TRP A 1 164 ? -2.194 12.800 -2.800 1.00 96.00 164 TRP A N 1
ATOM 1253 C CA . TRP A 1 164 ? -2.349 11.356 -2.932 1.00 96.00 164 TRP A CA 1
ATOM 1254 C C . TRP A 1 164 ? -3.290 10.801 -1.851 1.00 96.00 164 TRP A C 1
ATOM 1256 O O . TRP A 1 164 ? -3.179 11.154 -0.670 1.00 96.00 164 TRP A O 1
ATOM 1266 N N . ARG A 1 165 ? -4.196 9.904 -2.256 1.00 96.69 165 ARG A N 1
ATOM 1267 C CA . ARG A 1 165 ? -5.136 9.187 -1.381 1.00 96.69 165 ARG A CA 1
ATOM 1268 C C . ARG A 1 165 ? -5.259 7.721 -1.785 1.00 96.69 165 ARG A C 1
ATOM 1270 O O . ARG A 1 165 ? -5.080 7.375 -2.955 1.00 96.69 165 ARG A O 1
ATOM 1277 N N . MET A 1 166 ? -5.567 6.860 -0.819 1.00 96.12 166 MET A N 1
ATOM 1278 C CA . MET A 1 166 ? -5.957 5.476 -1.085 1.00 96.12 166 MET A CA 1
ATOM 1279 C C . MET A 1 166 ? -7.409 5.466 -1.569 1.00 96.12 166 MET A C 1
ATOM 1281 O O . MET A 1 166 ? -8.287 5.944 -0.857 1.00 96.12 166 MET A O 1
ATOM 1285 N N . ILE A 1 167 ? -7.658 4.952 -2.771 1.00 94.81 167 ILE A N 1
ATOM 1286 C CA . ILE A 1 167 ? -8.984 4.994 -3.406 1.00 94.81 167 ILE A CA 1
ATOM 1287 C C . ILE A 1 167 ? -9.719 3.657 -3.373 1.00 94.81 167 ILE A C 1
ATOM 1289 O O . ILE A 1 167 ? -10.940 3.639 -3.463 1.00 94.81 167 ILE A O 1
ATOM 1293 N N . TYR A 1 168 ? -9.001 2.539 -3.245 1.00 93.88 168 TYR A N 1
ATOM 1294 C CA . TYR A 1 168 ? -9.652 1.246 -3.086 1.00 93.88 168 TYR A CA 1
ATOM 1295 C C . TYR A 1 168 ? -8.813 0.235 -2.318 1.00 93.88 168 TYR A C 1
ATOM 1297 O O . TYR A 1 168 ? -7.580 0.295 -2.329 1.00 93.88 168 TYR A O 1
ATOM 1305 N N . PHE A 1 169 ? -9.495 -0.739 -1.719 1.00 93.94 169 PHE A N 1
ATOM 1306 C CA . PHE A 1 169 ? -8.907 -1.979 -1.225 1.00 93.94 169 PHE A CA 1
ATOM 1307 C C . PHE A 1 169 ? -9.849 -3.156 -1.485 1.00 93.94 169 PHE A C 1
ATOM 1309 O O . PHE A 1 169 ? -10.863 -3.333 -0.808 1.00 93.94 169 PHE A O 1
ATOM 1316 N N . VAL A 1 170 ? -9.513 -3.959 -2.488 1.00 92.00 170 VAL A N 1
ATOM 1317 C CA . VAL A 1 170 ? -10.409 -4.968 -3.065 1.00 92.00 170 VAL A CA 1
ATOM 1318 C C . VAL A 1 170 ? -9.707 -6.317 -3.194 1.00 92.00 170 VAL A C 1
ATOM 1320 O O . VAL A 1 170 ? -8.482 -6.377 -3.274 1.00 92.00 170 VAL A O 1
ATOM 1323 N N . ALA A 1 171 ? -10.483 -7.395 -3.204 1.00 89.94 171 ALA A N 1
ATOM 1324 C CA . ALA A 1 171 ? -10.063 -8.758 -3.516 1.00 89.94 171 ALA A CA 1
ATOM 1325 C C . ALA A 1 171 ? -11.121 -9.415 -4.406 1.00 89.94 171 ALA A C 1
ATOM 1327 O O . ALA A 1 171 ? -12.305 -9.110 -4.268 1.00 89.94 171 ALA A O 1
ATOM 1328 N N . GLY A 1 172 ? -10.693 -10.325 -5.279 1.00 80.50 172 GLY A N 1
ATOM 1329 C CA . GLY A 1 172 ? -11.541 -10.896 -6.326 1.00 80.50 172 GLY A CA 1
ATOM 1330 C C . GLY A 1 172 ? -11.511 -10.085 -7.623 1.00 80.50 172 GLY A C 1
ATOM 1331 O O . GLY A 1 172 ? -10.884 -9.020 -7.684 1.00 80.50 172 GLY A O 1
ATOM 1332 N N . ASP A 1 173 ? -12.141 -10.636 -8.656 1.00 60.09 173 ASP A N 1
ATOM 1333 C CA . ASP A 1 173 ? -12.280 -10.007 -9.976 1.00 60.09 173 ASP A CA 1
ATOM 1334 C C . ASP A 1 173 ? -13.421 -8.985 -10.001 1.00 60.09 173 ASP A C 1
ATOM 1336 O O . ASP A 1 173 ? -14.508 -9.296 -9.460 1.00 60.09 173 ASP A O 1
#

Organism: NCBI:txid1888893

Secondary structure (DSSP, 8-state):
--HHHHHHHHHHHHHHHH--SHHHHHHHHHHHHH-HHHHHHHHHHHHHHHHHHTTS---------PPPPPHHHHHHHHHHHHHHHHT-HHHHHHHEEEEEEETTSSSS-HHHHHHHHHH-THHHHHHHHHHTSPPEEEETTEEEESTT-TTS-EEEEEEETTEEEEEEEE---

Foldseek 3Di:
DDPVVVVVVVVVVVVCVVDVDCVVVVLVVCCVVPHDVVSVVVVVVVVVVVVVVVVPPPPPPPPPPPPDDDPLQLVLLVQLLVCLVVVVLVSQLVQADQQAAEADDDPRGSVVVSVVCVVPNVLSVQSNVQSPAPKDDPDPFKIKTDVPQDQHWMWIWGQDPVGIHTRYTYGGD

Radius of gyration: 34.57 Å; chains: 1; bounding box: 74×43×79 Å

Sequence (173 aa):
MPLNTWLIFVAAVFVLTVTPGPSVLMAVSTSVNRGFPQALLLLRMIVGVRYMSLLFFTAVSMSAVAAPIPLEAQSLISKVHVAARKKDIDTLKKLMATEFVWSFGGDGDAEQAIQAWKADTSILKKLYRVTGQDCVKKNNQFIECPKNAGTNYRAGFKQTSEGWRMIYFVAGD

pLDDT: mean 77.22, std 18.57, range [42.59, 97.88]